Protein AF-A0A7C5FHR1-F1 (afdb_monomer_lite)

Foldseek 3Di:
DDPVVVVVVVVVVVVVVVVVVVVDPPPPPPDDDDPDDDDDDDDPDPDDQDDCDCVDDDDPSNVVNVVVPVNDQWDADPVVRDTDGDVHPDD

Structure (mmCIF, N/CA/C/O backbone):
data_AF-A0A7C5FHR1-F1
#
_entry.id   AF-A0A7C5FHR1-F1
#
loop_
_atom_site.group_PDB
_atom_site.id
_atom_site.type_symbol
_atom_site.label_atom_id
_atom_site.label_alt_id
_atom_site.label_comp_id
_atom_site.label_asym_id
_atom_site.label_entity_id
_atom_site.label_seq_id
_atom_site.pdbx_PDB_ins_code
_atom_site.Cartn_x
_atom_site.Cartn_y
_atom_site.Cartn_z
_atom_site.occupancy
_atom_site.B_iso_or_equiv
_atom_site.auth_seq_id
_atom_site.auth_comp_id
_atom_site.auth_asym_id
_atom_site.auth_atom_id
_atom_site.pdbx_PDB_model_num
ATOM 1 N N . MET A 1 1 ? 36.688 5.097 -59.306 1.00 60.53 1 MET A N 1
ATOM 2 C CA . MET A 1 1 ? 35.336 4.894 -58.728 1.00 60.53 1 MET A CA 1
ATOM 3 C C . MET A 1 1 ? 34.434 6.010 -59.244 1.00 60.53 1 MET A C 1
ATOM 5 O O . MET A 1 1 ? 34.875 7.148 -59.238 1.00 60.53 1 MET A O 1
ATOM 9 N N . THR A 1 2 ? 33.252 5.717 -59.796 1.00 79.12 2 THR A N 1
ATOM 10 C CA . THR A 1 2 ? 32.406 6.744 -60.442 1.00 79.12 2 THR A CA 1
ATOM 11 C C . THR A 1 2 ? 31.527 7.469 -59.416 1.00 79.12 2 THR A C 1
ATOM 13 O O . THR A 1 2 ? 31.079 6.851 -58.453 1.00 79.12 2 THR A O 1
ATOM 16 N N . LEU A 1 3 ? 31.240 8.758 -59.632 1.00 77.50 3 LEU A N 1
ATOM 17 C CA . LEU A 1 3 ? 30.450 9.610 -58.722 1.00 77.50 3 LEU A CA 1
ATOM 18 C C . LEU A 1 3 ? 29.096 8.984 -58.326 1.00 77.50 3 LEU A C 1
ATOM 20 O O . LEU A 1 3 ? 28.692 9.030 -57.169 1.00 77.50 3 LEU A O 1
ATOM 24 N N . LYS A 1 4 ? 28.444 8.292 -59.269 1.00 73.69 4 LYS A N 1
ATOM 25 C CA . LYS A 1 4 ? 27.190 7.551 -59.046 1.00 73.69 4 LYS A CA 1
ATOM 26 C C . LYS A 1 4 ? 27.332 6.410 -58.026 1.00 73.69 4 LYS A C 1
ATOM 28 O O . LYS A 1 4 ? 26.414 6.168 -57.252 1.00 73.69 4 LYS A O 1
ATOM 33 N N . LYS A 1 5 ? 28.484 5.727 -57.998 1.00 73.69 5 LYS A N 1
ATOM 34 C CA . LYS A 1 5 ? 28.764 4.647 -57.034 1.00 73.69 5 LYS A CA 1
ATOM 35 C C . LYS A 1 5 ? 28.989 5.200 -55.626 1.00 73.69 5 LYS A C 1
ATOM 37 O O . LYS A 1 5 ? 28.534 4.593 -54.667 1.00 73.69 5 LYS A O 1
ATOM 42 N N . VAL A 1 6 ? 29.634 6.362 -55.510 1.00 77.94 6 VAL A N 1
ATOM 43 C CA . VAL A 1 6 ? 29.846 7.040 -54.219 1.00 77.94 6 VAL A CA 1
ATOM 44 C C . VAL A 1 6 ? 28.511 7.492 -53.624 1.00 77.94 6 VAL A C 1
ATOM 46 O O . VAL A 1 6 ? 28.243 7.233 -52.455 1.00 77.94 6 VAL A O 1
ATOM 49 N N . PHE A 1 7 ? 27.637 8.081 -54.445 1.00 81.00 7 PHE A N 1
ATOM 50 C CA . PHE A 1 7 ? 26.323 8.545 -53.998 1.00 81.00 7 PHE A CA 1
ATOM 51 C C . PHE A 1 7 ? 25.407 7.391 -53.556 1.00 81.00 7 PHE A C 1
ATOM 53 O O . PHE A 1 7 ? 24.743 7.484 -52.528 1.00 81.00 7 PHE A O 1
ATOM 60 N N . GLY A 1 8 ? 25.418 6.271 -54.290 1.00 82.44 8 GLY A N 1
ATOM 61 C CA . GLY A 1 8 ? 24.646 5.079 -53.922 1.00 82.44 8 GLY A CA 1
ATOM 62 C C . GLY A 1 8 ? 25.089 4.456 -52.594 1.00 82.44 8 GLY A C 1
ATOM 63 O O . GLY A 1 8 ? 24.247 4.073 -51.787 1.00 82.44 8 GLY A O 1
ATOM 64 N N . ILE A 1 9 ? 26.400 4.409 -52.332 1.00 83.44 9 ILE A N 1
ATOM 65 C CA . ILE A 1 9 ? 26.943 3.892 -51.066 1.00 83.44 9 ILE A CA 1
ATOM 66 C C . ILE A 1 9 ? 26.601 4.828 -49.901 1.00 83.44 9 ILE A C 1
ATOM 68 O O . ILE A 1 9 ? 26.206 4.354 -48.839 1.00 83.44 9 ILE A O 1
ATOM 72 N N . ALA A 1 10 ? 26.688 6.146 -50.105 1.00 82.00 10 ALA A N 1
ATOM 73 C CA . ALA A 1 10 ? 26.326 7.128 -49.085 1.00 82.00 10 ALA A CA 1
ATOM 74 C C . ALA A 1 10 ? 24.839 7.039 -48.698 1.00 82.00 10 ALA A C 1
ATOM 76 O O . ALA A 1 10 ? 24.505 7.066 -47.515 1.00 82.00 10 ALA A O 1
ATOM 77 N N . LEU A 1 11 ? 23.951 6.865 -49.682 1.00 85.50 11 LEU A N 1
ATOM 78 C CA . LEU A 1 11 ? 22.518 6.714 -49.434 1.00 85.50 11 LEU A CA 1
ATOM 79 C C . LEU A 1 11 ? 22.196 5.407 -48.693 1.00 85.50 11 LEU A C 1
ATOM 81 O O . LEU A 1 11 ? 21.401 5.413 -47.755 1.00 85.50 11 LEU A O 1
ATOM 85 N N . ALA A 1 12 ? 22.840 4.300 -49.072 1.00 83.69 12 ALA A N 1
ATOM 86 C CA . ALA A 1 12 ? 22.676 3.019 -48.388 1.00 83.69 12 ALA A CA 1
ATOM 87 C C . ALA A 1 12 ? 23.170 3.076 -46.932 1.00 83.69 12 ALA A C 1
ATOM 89 O O . ALA A 1 12 ? 22.495 2.578 -46.035 1.00 83.69 12 ALA A O 1
ATOM 90 N N . ALA A 1 13 ? 24.304 3.736 -46.678 1.00 83.00 13 ALA A N 1
ATOM 91 C CA . ALA A 1 13 ? 24.817 3.936 -45.325 1.00 83.00 13 ALA A CA 1
ATOM 92 C C . ALA A 1 13 ? 23.856 4.776 -44.466 1.00 83.00 13 ALA A C 1
ATOM 94 O O . ALA A 1 13 ? 23.572 4.406 -43.329 1.00 83.00 13 ALA A O 1
ATOM 95 N N . LEU A 1 14 ? 23.295 5.855 -45.024 1.00 83.81 14 LEU A N 1
ATOM 96 C CA . LEU A 1 14 ? 22.309 6.690 -44.333 1.00 83.81 14 LEU A CA 1
ATOM 97 C C . LEU A 1 14 ? 21.045 5.894 -43.968 1.00 83.81 14 LEU A C 1
ATOM 99 O O . LEU A 1 14 ? 20.548 6.011 -42.852 1.00 83.81 14 LEU A O 1
ATOM 103 N N . MET A 1 15 ? 20.555 5.050 -44.882 1.00 82.00 15 MET A N 1
ATOM 104 C CA . MET A 1 15 ? 19.386 4.193 -44.650 1.00 82.00 15 MET A CA 1
ATOM 105 C C . MET A 1 15 ? 19.631 3.165 -43.539 1.00 82.00 15 MET A C 1
ATOM 107 O O . MET A 1 15 ? 18.748 2.932 -42.721 1.00 82.00 15 MET A O 1
ATOM 111 N N . ILE A 1 16 ? 20.831 2.579 -43.467 1.00 82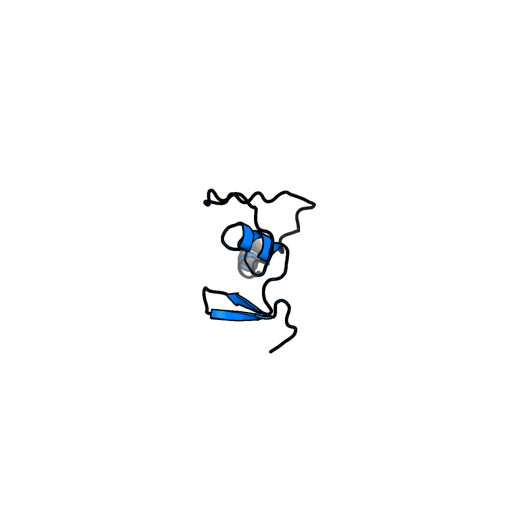.81 16 ILE A N 1
ATOM 112 C CA . ILE A 1 16 ? 21.191 1.621 -42.411 1.00 82.81 16 ILE A CA 1
ATOM 113 C C . ILE A 1 16 ? 21.243 2.318 -41.049 1.00 82.81 16 ILE A C 1
ATOM 115 O O . ILE A 1 16 ? 20.663 1.820 -40.087 1.00 82.81 16 ILE A O 1
ATOM 119 N N . VAL A 1 17 ? 21.875 3.492 -40.965 1.00 78.94 17 VAL A N 1
ATOM 120 C CA . VAL A 1 17 ? 21.914 4.291 -39.728 1.00 78.94 17 VAL A CA 1
ATOM 121 C C . VAL A 1 17 ? 20.498 4.683 -39.297 1.00 78.94 17 VAL A C 1
ATOM 123 O O . VAL A 1 17 ? 20.140 4.539 -38.128 1.00 78.94 17 VAL A O 1
ATOM 126 N N . ALA A 1 18 ? 19.665 5.097 -40.253 1.00 77.12 18 ALA A N 1
ATOM 127 C CA . ALA A 1 18 ? 18.284 5.469 -39.997 1.00 77.12 18 ALA A CA 1
ATOM 128 C C . ALA A 1 18 ? 17.378 4.283 -39.631 1.00 77.12 18 ALA A C 1
ATOM 130 O O . ALA A 1 18 ? 16.346 4.498 -39.006 1.00 77.12 18 ALA A O 1
ATOM 131 N N . PHE A 1 19 ? 17.733 3.051 -39.992 1.00 72.88 19 PHE A N 1
ATOM 132 C CA . PHE A 1 19 ? 16.999 1.848 -39.597 1.00 72.88 19 PHE A CA 1
ATOM 133 C C . PHE A 1 19 ? 17.430 1.342 -38.213 1.00 72.88 19 PHE A C 1
ATOM 135 O O . PHE A 1 19 ? 16.596 0.913 -37.420 1.00 72.88 19 PHE A O 1
ATOM 142 N N . MET A 1 20 ? 18.717 1.470 -37.875 1.00 70.62 20 MET A N 1
ATOM 143 C CA . MET A 1 20 ? 19.258 1.064 -36.570 1.00 70.62 20 MET A CA 1
ATOM 144 C C . MET A 1 20 ? 18.619 1.826 -35.400 1.00 70.62 20 MET A C 1
ATOM 146 O O . MET A 1 20 ? 18.383 1.234 -34.352 1.00 70.62 20 MET A O 1
ATOM 150 N N . GLN A 1 21 ? 18.250 3.098 -35.582 1.00 67.75 21 GLN A N 1
ATOM 151 C CA . GLN A 1 21 ? 17.516 3.878 -34.569 1.00 67.75 21 GLN A CA 1
ATOM 152 C C . GLN A 1 21 ? 16.114 3.335 -34.236 1.00 67.75 21 GLN A C 1
ATOM 154 O O . GLN A 1 21 ? 15.626 3.602 -33.145 1.00 67.75 21 GLN A O 1
ATOM 159 N N . PHE A 1 22 ? 15.488 2.545 -35.118 1.00 66.81 22 PHE A N 1
ATOM 160 C CA . PHE A 1 22 ? 14.197 1.893 -34.844 1.00 66.81 22 PHE A CA 1
ATOM 161 C C . PHE A 1 22 ? 14.338 0.491 -34.237 1.00 66.81 22 PHE A C 1
ATOM 163 O O . PHE A 1 22 ? 13.381 -0.022 -33.665 1.00 66.81 22 PHE A O 1
ATOM 170 N N . LEU A 1 23 ? 15.510 -0.140 -34.371 1.00 69.31 23 LEU A N 1
ATOM 171 C CA . LEU A 1 23 ? 15.790 -1.474 -33.829 1.00 69.31 23 LEU A CA 1
ATOM 172 C C . LEU A 1 23 ? 16.372 -1.447 -32.414 1.00 69.31 23 LEU A C 1
ATOM 174 O O . LEU A 1 23 ? 16.459 -2.492 -31.769 1.00 69.31 23 LEU A O 1
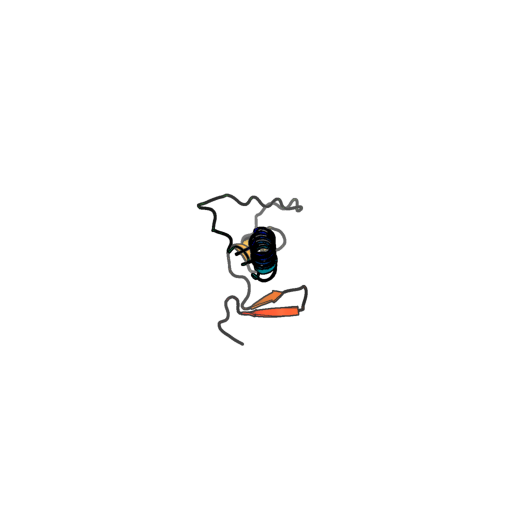ATOM 178 N N . MET A 1 24 ? 16.791 -0.280 -31.927 1.00 64.75 24 MET A N 1
ATOM 179 C CA . MET A 1 24 ? 17.224 -0.146 -30.545 1.00 64.75 24 MET A CA 1
ATOM 180 C C . MET A 1 24 ? 15.982 -0.154 -29.647 1.00 64.75 24 MET A C 1
ATOM 182 O O . MET A 1 24 ? 15.116 0.706 -29.825 1.00 64.75 24 MET A O 1
ATOM 186 N N . PRO A 1 25 ? 15.855 -1.099 -28.694 1.00 63.22 25 PRO A N 1
ATOM 187 C CA . PRO A 1 25 ? 14.800 -1.015 -27.700 1.00 63.22 25 PRO A CA 1
ATOM 188 C C . PRO A 1 25 ? 14.933 0.341 -27.014 1.00 63.22 25 PRO A C 1
ATOM 190 O O . PRO A 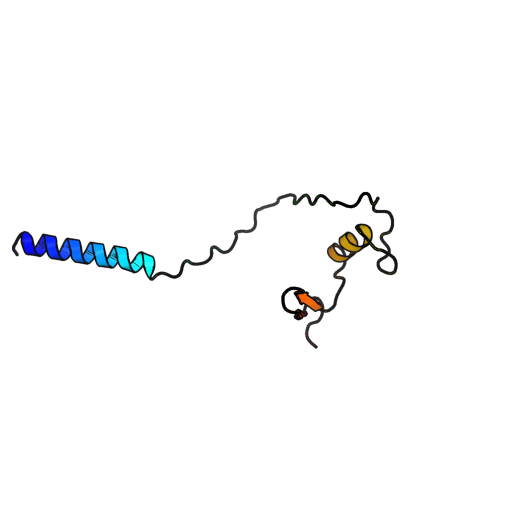1 25 ? 16.024 0.715 -26.578 1.00 63.22 25 PRO A O 1
ATOM 193 N N . ALA A 1 26 ? 13.837 1.098 -26.958 1.00 64.25 26 ALA A N 1
ATOM 194 C CA . ALA A 1 26 ? 13.785 2.287 -26.131 1.00 64.25 26 ALA A CA 1
ATOM 195 C C . ALA A 1 26 ? 14.087 1.828 -24.703 1.00 64.25 26 ALA A C 1
ATOM 197 O O . ALA A 1 26 ? 13.259 1.175 -24.067 1.00 64.25 26 ALA A O 1
ATOM 198 N N . PHE A 1 27 ? 15.305 2.085 -24.226 1.00 60.94 27 PHE A N 1
ATOM 199 C CA . PHE A 1 27 ? 15.638 1.842 -22.836 1.00 60.94 27 PHE A CA 1
ATOM 200 C C . PHE A 1 27 ? 14.689 2.719 -22.032 1.00 60.94 27 PHE A C 1
ATOM 202 O O . PHE A 1 27 ? 14.744 3.947 -22.132 1.00 60.94 27 PHE A O 1
ATOM 209 N N . ALA A 1 28 ? 13.770 2.089 -21.299 1.00 64.12 28 ALA A N 1
ATOM 210 C CA . ALA A 1 28 ? 12.949 2.798 -20.340 1.00 64.12 28 ALA A CA 1
ATOM 211 C C . ALA A 1 28 ? 13.913 3.572 -19.441 1.00 64.12 28 ALA A C 1
ATOM 213 O O . ALA A 1 28 ? 14.806 2.980 -18.829 1.00 64.12 28 ALA A O 1
ATOM 214 N N . SER A 1 29 ? 13.799 4.898 -19.427 1.00 70.31 29 SER A N 1
ATOM 215 C CA . SER A 1 29 ? 14.621 5.710 -18.546 1.00 70.31 29 SER A CA 1
ATOM 216 C C . SER A 1 29 ? 14.316 5.267 -17.124 1.00 70.31 29 SER A C 1
ATOM 218 O O . SER A 1 29 ? 13.171 5.379 -16.682 1.00 70.31 29 SER A O 1
ATOM 220 N N . THR A 1 30 ? 15.313 4.758 -16.407 1.00 72.81 30 THR A N 1
ATOM 221 C CA . THR A 1 30 ? 15.184 4.578 -14.964 1.00 72.81 30 THR A CA 1
ATOM 222 C C . THR A 1 30 ? 14.930 5.961 -14.369 1.00 72.81 30 THR A C 1
ATOM 224 O O . THR A 1 30 ? 15.784 6.840 -14.549 1.00 72.81 30 THR A O 1
ATOM 227 N N . PRO A 1 31 ? 13.774 6.206 -13.727 1.00 70.50 31 PRO A N 1
ATOM 228 C CA . PRO A 1 31 ? 13.502 7.505 -13.136 1.00 70.50 31 PRO A CA 1
ATOM 229 C C . PRO A 1 31 ? 14.620 7.809 -12.142 1.00 70.50 31 PRO A C 1
ATOM 231 O O . PRO A 1 31 ? 14.904 7.015 -11.247 1.00 70.50 31 PRO A O 1
ATOM 234 N N . THR A 1 32 ? 15.312 8.929 -12.342 1.00 79.56 32 THR A N 1
ATOM 235 C CA . THR A 1 32 ? 16.303 9.388 -11.370 1.00 79.56 32 THR A CA 1
ATOM 236 C C . THR A 1 32 ? 15.528 9.945 -10.181 1.00 79.56 32 THR A C 1
ATOM 238 O O . THR A 1 32 ? 14.698 10.834 -10.394 1.00 79.56 32 THR A O 1
ATOM 241 N N . PRO A 1 33 ? 15.742 9.441 -8.953 1.00 74.88 33 PRO A N 1
ATOM 242 C CA . PRO A 1 33 ? 15.092 10.002 -7.779 1.00 74.88 33 PRO A CA 1
ATOM 243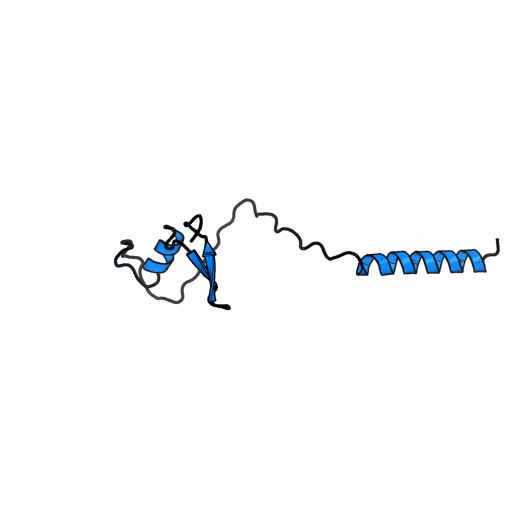 C C . PRO A 1 33 ? 15.396 11.500 -7.696 1.00 74.88 33 PRO A C 1
ATOM 245 O O . PRO A 1 33 ? 16.558 11.907 -7.772 1.00 74.88 33 PRO A O 1
ATOM 248 N N . ALA A 1 34 ? 14.362 12.331 -7.571 1.00 75.94 34 ALA A N 1
ATOM 249 C CA . ALA A 1 34 ? 14.561 13.748 -7.303 1.00 75.94 34 ALA A CA 1
ATOM 250 C C . ALA A 1 34 ? 15.222 13.905 -5.923 1.00 75.94 34 ALA A C 1
ATOM 252 O O . ALA A 1 34 ? 14.821 13.248 -4.960 1.00 75.94 34 ALA A O 1
ATOM 253 N N . ASN A 1 35 ? 16.244 14.759 -5.823 1.00 75.31 35 ASN A N 1
ATOM 254 C CA . ASN A 1 35 ? 16.898 15.065 -4.550 1.00 75.31 35 ASN A CA 1
ATOM 255 C C . ASN A 1 35 ? 15.972 15.962 -3.711 1.00 75.31 35 ASN A C 1
ATOM 257 O O . ASN A 1 35 ? 16.071 17.188 -3.743 1.00 75.31 35 ASN A O 1
ATOM 261 N N . GLY A 1 36 ? 15.048 15.328 -2.991 1.00 77.50 36 GLY A N 1
ATOM 262 C CA . GLY A 1 36 ? 14.032 15.997 -2.184 1.00 77.50 36 GLY A CA 1
ATOM 263 C C . GLY A 1 36 ? 12.807 16.461 -2.979 1.00 77.50 36 GLY A C 1
ATOM 264 O O . GLY A 1 36 ? 12.816 16.565 -4.205 1.00 77.50 36 GLY A O 1
ATOM 265 N N . GLY A 1 37 ? 11.726 16.717 -2.243 1.00 77.56 37 GLY A N 1
ATOM 266 C CA . GLY A 1 37 ? 10.437 17.158 -2.767 1.00 77.56 37 GLY A CA 1
ATOM 267 C C . GLY A 1 37 ? 9.315 16.876 -1.771 1.00 77.56 37 GLY A C 1
ATOM 268 O O . GLY A 1 37 ? 9.445 16.003 -0.916 1.00 77.56 37 GLY A O 1
ATOM 269 N N . THR A 1 38 ? 8.216 17.615 -1.888 1.00 83.62 38 THR A N 1
ATOM 270 C CA . THR A 1 38 ? 6.992 17.357 -1.122 1.00 83.62 38 THR A CA 1
ATOM 271 C C . THR A 1 38 ? 5.930 16.849 -2.082 1.00 83.62 38 THR A C 1
ATOM 273 O O . THR A 1 38 ? 5.617 17.522 -3.063 1.00 83.62 38 THR A O 1
ATOM 276 N N . PHE A 1 39 ? 5.361 15.681 -1.790 1.00 80.69 39 PHE A N 1
ATOM 277 C CA . PHE A 1 39 ? 4.140 15.222 -2.438 1.00 80.69 39 PHE A CA 1
ATOM 278 C C . PHE A 1 39 ? 2.957 15.595 -1.548 1.00 80.69 39 PHE A C 1
ATOM 280 O O . PHE A 1 39 ? 2.830 15.089 -0.435 1.00 80.69 39 PHE A O 1
ATOM 287 N N . VAL A 1 40 ? 2.133 16.533 -2.014 1.00 82.69 40 VAL A N 1
ATOM 288 C CA . VAL A 1 40 ? 0.911 16.936 -1.312 1.00 82.69 40 VAL A CA 1
ATOM 289 C C . VAL A 1 40 ? -0.248 16.156 -1.912 1.00 82.69 40 VAL A C 1
ATOM 291 O O . VAL A 1 40 ? -0.573 16.336 -3.085 1.00 82.69 40 VAL A O 1
ATOM 294 N N . VAL A 1 41 ? -0.866 15.303 -1.099 1.00 78.50 41 VAL A N 1
ATOM 295 C CA . VAL A 1 41 ? -2.084 14.575 -1.459 1.00 78.50 41 VAL A CA 1
ATOM 296 C C . VAL A 1 41 ? -3.260 15.285 -0.813 1.00 78.50 41 VAL A C 1
ATOM 298 O O . VAL A 1 41 ? -3.328 15.386 0.409 1.00 78.50 41 VAL A O 1
ATOM 301 N N . GLY A 1 42 ? -4.166 15.804 -1.638 1.00 76.88 42 GLY A N 1
ATOM 302 C CA . GLY A 1 42 ? -5.469 16.263 -1.173 1.00 76.88 42 GLY A CA 1
ATOM 303 C C . GLY A 1 42 ? -6.405 15.070 -1.022 1.00 76.88 42 GLY A C 1
ATOM 304 O O . GLY A 1 42 ? -6.462 14.218 -1.908 1.00 76.88 42 GLY A O 1
ATOM 305 N N . THR A 1 43 ? -7.131 15.013 0.085 1.00 73.50 43 THR A N 1
ATOM 306 C CA . THR A 1 43 ? -8.175 14.016 0.319 1.00 73.50 43 THR A CA 1
ATOM 307 C C . THR A 1 43 ? -9.532 14.623 -0.032 1.00 73.50 43 THR A C 1
ATOM 309 O O . THR A 1 43 ? -9.718 15.835 0.057 1.00 73.50 43 THR A O 1
ATOM 312 N N . ILE A 1 44 ? -10.480 13.793 -0.474 1.00 73.88 44 ILE A N 1
ATOM 313 C CA . ILE A 1 44 ? -11.872 14.227 -0.705 1.00 73.88 44 ILE A CA 1
ATOM 314 C C . ILE A 1 44 ? -12.736 14.121 0.556 1.00 73.88 44 ILE A C 1
ATOM 316 O O . ILE A 1 44 ? -13.898 14.513 0.529 1.00 73.88 44 ILE A O 1
ATOM 320 N N . GLU A 1 45 ? -12.194 13.555 1.634 1.00 73.38 45 GLU A N 1
ATOM 321 C CA . GLU A 1 45 ? -12.922 13.392 2.887 1.00 73.38 45 GLU A CA 1
ATOM 322 C C . GLU A 1 45 ? -12.731 14.612 3.792 1.00 73.38 45 GLU A C 1
ATOM 324 O O . GLU A 1 45 ? -11.608 15.074 3.997 1.00 73.38 45 GLU A O 1
ATOM 329 N N . ASP A 1 46 ? -13.832 15.082 4.381 1.00 78.25 46 ASP A N 1
ATOM 330 C CA . ASP A 1 46 ? -13.866 16.172 5.368 1.00 78.25 46 ASP A CA 1
ATOM 331 C C . ASP A 1 46 ? -13.535 15.677 6.796 1.00 78.25 46 ASP A C 1
ATOM 333 O O . ASP A 1 46 ? -13.998 16.230 7.798 1.00 78.25 46 ASP A O 1
ATOM 337 N N . GLU A 1 47 ? -12.765 14.592 6.916 1.00 78.19 47 GLU A N 1
ATOM 338 C CA . GLU A 1 47 ? -12.418 13.997 8.204 1.00 78.19 47 GLU A CA 1
ATOM 339 C C . GLU A 1 47 ? -11.239 14.730 8.863 1.00 78.19 47 GLU A C 1
ATOM 341 O O . GLU A 1 47 ? -10.184 14.950 8.264 1.00 78.19 47 GLU A O 1
ATOM 346 N N . ILE A 1 48 ? -11.388 15.061 10.149 1.00 83.00 48 ILE A N 1
ATOM 347 C CA . ILE A 1 48 ? -10.264 15.494 10.982 1.00 83.00 48 ILE A CA 1
ATOM 348 C C . ILE A 1 48 ? -9.544 14.254 11.508 1.00 83.00 48 ILE A C 1
ATOM 350 O O . ILE A 1 48 ? -10.101 13.488 12.302 1.00 83.00 48 ILE A O 1
ATOM 354 N N . ILE A 1 49 ? -8.270 14.121 11.145 1.00 85.81 49 ILE A N 1
ATOM 355 C CA . ILE A 1 49 ? -7.383 13.073 11.653 1.00 85.81 49 ILE A CA 1
ATOM 356 C C . ILE A 1 49 ? -7.275 13.214 13.175 1.00 85.81 49 ILE A C 1
ATOM 358 O O . ILE A 1 49 ? -6.645 14.136 13.695 1.00 85.81 49 ILE A O 1
ATOM 362 N N . SER A 1 50 ? -7.922 12.304 13.895 1.00 86.69 50 SER A N 1
ATOM 363 C CA . SER A 1 50 ? -8.066 12.381 15.355 1.00 86.69 50 SER A CA 1
ATOM 364 C C . SER A 1 50 ? -7.855 11.041 16.054 1.00 86.69 50 SER A C 1
ATOM 366 O O . SER A 1 50 ? -7.456 11.014 17.218 1.00 86.69 50 SER A O 1
ATOM 368 N N . ASN A 1 51 ? -8.048 9.926 15.343 1.00 86.94 51 ASN A N 1
ATOM 369 C CA . ASN A 1 51 ? -7.757 8.588 15.837 1.00 86.94 51 ASN A CA 1
ATOM 370 C C . ASN A 1 51 ? -6.505 8.030 15.148 1.00 86.94 51 ASN A C 1
ATOM 372 O O . ASN A 1 51 ? -6.488 7.873 13.932 1.00 86.94 51 ASN A O 1
ATOM 376 N N . GLN A 1 52 ? -5.461 7.729 15.916 1.00 86.25 52 GLN A N 1
ATOM 377 C CA . GLN A 1 52 ? -4.224 7.104 15.424 1.00 86.25 52 GLN A CA 1
ATOM 378 C C . GLN A 1 52 ? -4.028 5.692 16.008 1.00 86.25 52 GLN A C 1
ATOM 380 O O . GLN A 1 52 ? -2.914 5.181 16.073 1.00 86.25 52 GLN A O 1
ATOM 385 N N . ASN A 1 53 ? -5.108 5.063 16.484 1.00 87.81 53 ASN A N 1
ATOM 386 C CA . ASN A 1 53 ? -5.081 3.684 16.952 1.00 87.81 53 ASN A CA 1
ATOM 387 C C . ASN A 1 53 ? -5.302 2.718 15.772 1.00 87.81 53 ASN A C 1
ATOM 389 O O . ASN A 1 53 ? -6.412 2.680 15.240 1.00 87.81 53 ASN A O 1
ATOM 393 N N . PRO A 1 54 ? -4.318 1.879 15.404 1.00 83.19 54 PRO A N 1
ATOM 394 C CA . PRO A 1 54 ? -4.423 0.984 14.249 1.00 83.19 54 PRO A CA 1
ATOM 395 C C . PRO A 1 54 ? -5.505 -0.093 14.393 1.00 83.19 54 PRO A C 1
ATOM 397 O O . PRO A 1 54 ? -5.938 -0.661 13.401 1.00 83.19 54 PRO A O 1
ATOM 400 N N . LEU A 1 55 ? -5.980 -0.375 15.610 1.00 86.88 55 LEU A N 1
ATOM 401 C CA . LEU A 1 55 ? -7.039 -1.366 15.830 1.00 86.88 55 LEU A CA 1
ATOM 402 C C . LEU A 1 55 ? -8.447 -0.814 15.591 1.00 86.88 55 LEU A C 1
ATOM 404 O O . LEU A 1 55 ? -9.402 -1.585 15.529 1.00 86.88 55 LEU A O 1
ATOM 408 N N . THR A 1 56 ? -8.598 0.511 15.552 1.00 88.00 56 THR A N 1
ATOM 409 C CA . THR A 1 56 ? -9.916 1.163 15.519 1.00 88.00 56 THR A CA 1
ATOM 410 C C . THR A 1 56 ? -10.011 2.315 14.529 1.00 88.00 56 THR A C 1
ATOM 412 O O . THR A 1 56 ? -11.077 2.915 14.408 1.00 88.00 56 THR A O 1
ATOM 415 N N . ALA A 1 57 ? -8.916 2.674 13.863 1.00 88.06 57 ALA A N 1
ATOM 416 C CA . ALA A 1 57 ? -8.909 3.711 12.848 1.00 88.06 57 ALA A CA 1
ATOM 417 C C . ALA A 1 57 ? -9.605 3.245 11.563 1.00 88.06 57 ALA A C 1
ATOM 419 O O . ALA A 1 57 ? -9.585 2.071 11.202 1.00 88.06 57 ALA A O 1
ATOM 420 N N . SER A 1 58 ? -10.215 4.204 10.881 1.00 84.81 58 SER A N 1
ATOM 421 C CA . SER A 1 58 ? -10.911 4.061 9.604 1.00 84.81 58 SER A CA 1
ATOM 422 C C . SER A 1 58 ? -10.811 5.388 8.848 1.00 84.81 58 SER A C 1
ATOM 424 O O . SER A 1 58 ? -10.330 6.364 9.428 1.00 84.81 58 SER A O 1
ATOM 426 N N . GLY A 1 59 ? -11.259 5.434 7.591 1.00 86.69 59 GLY A N 1
ATOM 427 C CA . GLY A 1 59 ? -11.210 6.659 6.781 1.00 86.69 59 GLY A CA 1
ATOM 428 C C . GLY A 1 59 ? -9.778 7.159 6.577 1.00 86.69 59 GLY A C 1
ATOM 429 O O . GLY A 1 59 ? -8.836 6.361 6.549 1.00 86.69 59 GLY A O 1
ATOM 430 N N . LEU A 1 60 ? -9.593 8.481 6.533 1.00 86.62 60 LEU A N 1
ATOM 431 C CA . LEU A 1 60 ? -8.279 9.116 6.358 1.00 86.62 60 LEU A CA 1
ATOM 432 C C . LEU A 1 60 ? -7.293 8.758 7.462 1.00 86.62 60 LEU A C 1
ATOM 434 O O . LEU A 1 60 ? -6.092 8.612 7.232 1.00 86.62 60 LEU A O 1
ATOM 438 N N . SER A 1 61 ? -7.803 8.635 8.684 1.00 87.94 61 SER A N 1
ATOM 439 C CA . SER A 1 61 ? -7.012 8.214 9.833 1.00 87.94 61 SER A CA 1
ATOM 440 C C . SER A 1 61 ? -6.435 6.808 9.617 1.00 87.94 61 SER A C 1
ATOM 442 O O . SER A 1 61 ? -5.278 6.570 9.958 1.00 87.94 61 SER A O 1
ATOM 444 N N . GLY A 1 62 ? -7.215 5.898 9.021 1.00 85.94 62 GLY A N 1
ATOM 445 C CA . GLY A 1 62 ? -6.770 4.559 8.628 1.00 85.94 62 GLY A CA 1
ATOM 446 C C . GLY A 1 62 ? -5.745 4.592 7.494 1.00 85.94 62 GLY A C 1
ATOM 447 O O . GLY A 1 62 ? -4.683 3.991 7.623 1.00 85.94 62 GLY A O 1
ATOM 448 N N . ASP A 1 63 ? -6.005 5.370 6.442 1.00 84.19 63 ASP A N 1
ATOM 449 C CA . ASP A 1 63 ? -5.099 5.498 5.292 1.00 84.19 63 ASP A CA 1
ATOM 450 C C . ASP A 1 63 ? -3.707 6.006 5.703 1.00 84.19 63 ASP A C 1
ATOM 452 O O . ASP A 1 63 ? -2.678 5.471 5.285 1.00 84.19 63 ASP A O 1
ATOM 456 N N . ILE A 1 64 ? -3.653 7.017 6.577 1.00 86.31 64 ILE A N 1
ATOM 457 C CA . ILE A 1 64 ? -2.386 7.553 7.098 1.00 86.31 64 ILE A CA 1
ATOM 458 C C . ILE A 1 64 ? -1.654 6.516 7.941 1.00 86.31 64 ILE A C 1
ATOM 460 O O . ILE A 1 64 ? -0.427 6.405 7.856 1.00 86.31 64 ILE A O 1
ATOM 464 N N . LEU A 1 65 ? -2.380 5.749 8.752 1.00 84.8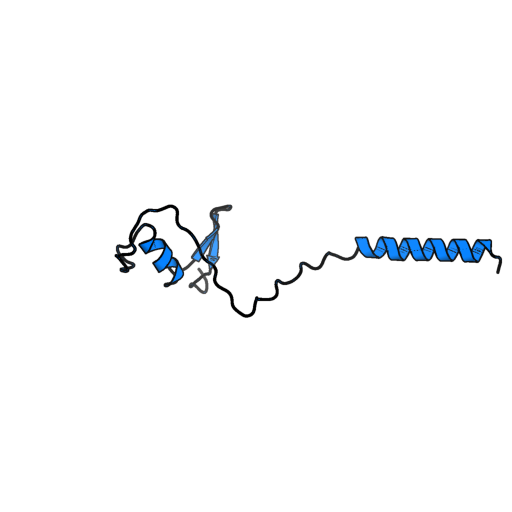1 65 LEU A N 1
ATOM 465 C CA . LEU A 1 65 ? -1.771 4.675 9.522 1.00 84.81 65 LEU A CA 1
ATOM 466 C C . LEU A 1 65 ? -1.242 3.569 8.613 1.00 84.81 65 LEU A C 1
ATOM 468 O O . LEU A 1 65 ? -0.148 3.098 8.889 1.00 84.81 65 LEU A O 1
ATOM 472 N N . GLY A 1 66 ? -1.919 3.231 7.514 1.00 81.19 66 GLY A N 1
ATOM 473 C CA . GLY A 1 66 ? -1.415 2.269 6.529 1.00 81.19 66 GLY A CA 1
ATOM 474 C C . GLY A 1 66 ? -0.162 2.742 5.777 1.00 81.19 66 GLY A C 1
ATOM 475 O O . GLY A 1 66 ? 0.655 1.927 5.346 1.00 81.19 66 GLY A O 1
ATOM 476 N N . LEU A 1 67 ? 0.040 4.060 5.655 1.00 80.81 67 LEU A N 1
ATOM 477 C CA . LEU A 1 67 ? 1.293 4.647 5.158 1.00 80.81 67 LEU A CA 1
ATOM 478 C C . LEU A 1 67 ? 2.400 4.676 6.222 1.00 80.81 67 LEU A C 1
ATOM 480 O O . LEU A 1 67 ? 3.580 4.548 5.894 1.00 80.81 67 LEU A O 1
ATOM 484 N N . THR A 1 68 ? 2.034 4.888 7.488 1.00 79.62 68 THR A N 1
ATOM 485 C CA . THR A 1 68 ? 2.981 5.062 8.604 1.00 79.62 68 THR A CA 1
ATOM 486 C C . THR A 1 68 ? 3.463 3.723 9.158 1.00 79.62 68 THR A C 1
ATOM 488 O O . THR A 1 68 ? 4.632 3.559 9.509 1.00 79.62 68 THR A O 1
ATOM 491 N N . TYR A 1 69 ? 2.558 2.757 9.222 1.00 74.56 69 TYR A N 1
ATOM 492 C CA . TYR A 1 69 ? 2.775 1.396 9.670 1.00 74.56 69 TYR A CA 1
ATOM 493 C C . TYR A 1 69 ? 2.467 0.478 8.496 1.00 74.56 69 TYR A C 1
ATOM 495 O O . TYR A 1 69 ? 1.415 0.587 7.879 1.00 74.56 69 TYR A O 1
ATOM 503 N N . ALA A 1 70 ? 3.385 -0.426 8.164 1.00 62.72 70 ALA A N 1
ATOM 504 C CA . ALA A 1 70 ? 3.128 -1.400 7.115 1.00 62.72 70 ALA A CA 1
ATOM 505 C C . ALA A 1 70 ? 1.974 -2.322 7.556 1.00 62.72 70 ALA A C 1
ATOM 507 O O . ALA A 1 70 ? 2.144 -3.179 8.420 1.00 62.72 70 ALA A O 1
ATOM 508 N N . ASP A 1 71 ? 0.796 -2.083 6.984 1.00 67.38 71 ASP A N 1
ATOM 509 C CA . ASP A 1 71 ? -0.487 -2.611 7.467 1.00 67.38 71 ASP A CA 1
ATOM 510 C C . ASP A 1 71 ? -0.671 -4.113 7.180 1.00 67.38 71 ASP A C 1
ATOM 512 O O . ASP A 1 71 ? -1.504 -4.798 7.768 1.00 67.38 71 ASP A O 1
ATOM 516 N N . SER A 1 72 ? 0.122 -4.671 6.260 1.00 77.38 72 SER A N 1
ATOM 517 C CA . SER A 1 72 ? -0.136 -6.005 5.719 1.00 77.38 72 SER A CA 1
ATOM 518 C C . SER A 1 72 ? 1.122 -6.816 5.405 1.00 77.38 72 SER A C 1
ATOM 520 O O . SER A 1 72 ? 2.170 -6.315 4.992 1.00 77.38 72 SER A O 1
ATOM 522 N N . LEU A 1 73 ? 0.993 -8.133 5.595 1.00 86.25 73 LEU A N 1
ATOM 523 C CA . LEU A 1 73 ? 2.017 -9.120 5.242 1.00 86.25 73 LEU A CA 1
ATOM 524 C C . LEU A 1 73 ? 2.214 -9.235 3.723 1.00 86.25 73 LEU A C 1
ATOM 526 O O . LEU A 1 73 ? 3.325 -9.508 3.263 1.00 86.25 73 LEU A O 1
ATOM 530 N N . ALA A 1 74 ? 1.154 -8.989 2.956 1.00 88.19 74 ALA A N 1
ATOM 531 C CA . ALA A 1 74 ? 1.132 -9.048 1.504 1.00 88.19 74 ALA A CA 1
ATOM 532 C C . ALA A 1 74 ? 0.452 -7.802 0.937 1.00 88.19 74 ALA A C 1
ATOM 534 O O . ALA A 1 74 ? -0.556 -7.350 1.475 1.00 88.19 74 ALA A O 1
ATOM 535 N N . TYR A 1 75 ? 0.969 -7.302 -0.181 1.00 86.88 75 TYR A N 1
ATOM 536 C CA . TYR A 1 75 ? 0.314 -6.263 -0.963 1.00 86.88 75 TYR A CA 1
ATOM 537 C C . TYR A 1 75 ? -0.534 -6.912 -2.056 1.00 86.88 75 TYR A C 1
ATOM 539 O O . TYR A 1 75 ? -0.031 -7.756 -2.803 1.00 86.88 75 TYR A O 1
ATOM 547 N N . VAL A 1 76 ? -1.807 -6.526 -2.159 1.00 87.38 76 VAL A N 1
ATOM 548 C CA . VAL A 1 76 ? -2.741 -7.068 -3.154 1.00 87.38 76 VAL A CA 1
ATOM 549 C C . VAL A 1 76 ? -2.938 -6.059 -4.278 1.00 87.38 76 VAL A C 1
ATOM 551 O O . VAL A 1 76 ? -3.426 -4.953 -4.067 1.00 87.38 76 VAL A O 1
ATOM 554 N N . TYR A 1 77 ? -2.600 -6.462 -5.497 1.00 86.94 77 TYR A N 1
ATOM 555 C CA . TYR A 1 77 ? -2.968 -5.739 -6.704 1.00 86.94 77 TYR A CA 1
ATOM 556 C C . TYR A 1 77 ? -4.438 -6.011 -7.022 1.00 86.94 77 TYR A C 1
ATOM 558 O O . TYR A 1 77 ? -4.785 -7.054 -7.579 1.00 86.94 77 TYR A O 1
ATOM 566 N N . GLU A 1 78 ? -5.312 -5.062 -6.692 1.00 83.62 78 GLU A N 1
ATOM 567 C CA . GLU A 1 78 ? -6.756 -5.207 -6.927 1.00 83.62 78 GLU A CA 1
ATOM 568 C C . GLU A 1 78 ? -7.106 -5.429 -8.404 1.00 83.62 78 GLU A C 1
ATOM 570 O O . GLU A 1 78 ? -8.047 -6.151 -8.722 1.00 83.62 78 GLU A O 1
ATOM 575 N N . SER A 1 79 ? -6.315 -4.867 -9.321 1.00 87.88 79 SER A N 1
ATOM 576 C CA . SER A 1 79 ? -6.566 -4.938 -10.765 1.00 87.88 79 SER A CA 1
ATOM 577 C C . SER A 1 79 ? -6.502 -6.352 -11.344 1.00 87.88 79 SER A C 1
ATOM 579 O O . SER A 1 79 ? -7.077 -6.607 -12.401 1.00 87.88 79 SER A O 1
ATOM 581 N N . ASN A 1 80 ? -5.794 -7.270 -10.687 1.00 87.19 80 ASN A N 1
ATOM 582 C CA . ASN A 1 80 ? -5.587 -8.630 -11.179 1.00 87.19 80 ASN A CA 1
ATOM 583 C C . ASN A 1 80 ? -5.604 -9.695 -10.069 1.00 87.19 80 ASN A C 1
ATOM 585 O O . ASN A 1 80 ? -5.220 -10.833 -10.325 1.00 87.19 80 ASN A O 1
ATOM 589 N N . ALA A 1 81 ? -6.042 -9.333 -8.859 1.00 86.69 81 ALA A N 1
ATOM 590 C CA . ALA A 1 81 ? -6.095 -10.198 -7.678 1.00 86.69 81 ALA A CA 1
ATOM 591 C C . ALA A 1 81 ? -4.762 -10.900 -7.344 1.00 86.69 81 ALA A C 1
ATOM 593 O O . ALA A 1 81 ? -4.751 -11.968 -6.731 1.00 86.69 81 ALA A O 1
ATOM 594 N N . THR A 1 82 ? -3.627 -10.314 -7.740 1.00 90.94 82 THR A N 1
ATOM 595 C CA . THR A 1 82 ? -2.308 -10.889 -7.446 1.00 90.94 82 THR A CA 1
ATOM 596 C C . THR A 1 82 ? -1.800 -10.326 -6.130 1.00 90.94 82 THR A C 1
ATOM 598 O O . THR A 1 82 ? -1.799 -9.112 -5.942 1.00 90.94 82 THR A O 1
ATOM 601 N N . ALA A 1 83 ? -1.324 -11.185 -5.234 1.00 90.00 83 ALA A N 1
ATOM 602 C CA . ALA A 1 83 ? -0.664 -10.761 -4.004 1.00 90.00 83 ALA A CA 1
ATOM 603 C C . ALA A 1 83 ? 0.856 -10.920 -4.137 1.00 90.00 83 ALA A C 1
ATOM 605 O O . ALA A 1 83 ? 1.321 -11.949 -4.631 1.00 90.00 83 ALA A O 1
ATOM 606 N N . ILE A 1 84 ? 1.626 -9.925 -3.692 1.00 89.25 84 ILE A N 1
ATOM 607 C CA . ILE A 1 84 ? 3.093 -9.995 -3.607 1.00 89.25 84 ILE A CA 1
ATOM 608 C C . ILE A 1 84 ? 3.572 -9.812 -2.166 1.00 89.25 84 ILE A C 1
ATOM 610 O O . ILE A 1 84 ? 2.917 -9.094 -1.398 1.00 89.25 84 ILE A O 1
ATOM 614 N N . PRO A 1 85 ? 4.668 -10.482 -1.760 1.00 88.94 85 PRO A N 1
ATOM 615 C CA . PRO A 1 85 ? 5.175 -10.323 -0.409 1.00 88.94 85 PRO A CA 1
ATOM 616 C C . PRO A 1 85 ? 5.557 -8.879 -0.127 1.00 88.94 85 PRO A C 1
ATOM 618 O O . PRO A 1 85 ? 6.226 -8.243 -0.942 1.00 88.94 85 PRO A O 1
ATOM 621 N N . TRP A 1 86 ? 5.066 -8.364 1.002 1.00 86.81 86 TRP A N 1
ATOM 622 C CA . TRP A 1 86 ? 5.323 -6.999 1.445 1.00 86.81 86 TRP A CA 1
ATOM 623 C C . TRP A 1 86 ? 6.198 -7.015 2.695 1.00 86.81 86 TRP A C 1
ATOM 625 O O . TRP A 1 86 ? 7.415 -6.888 2.594 1.00 86.81 86 TRP A O 1
ATOM 635 N N . LEU A 1 87 ? 5.599 -7.259 3.866 1.00 85.25 87 LEU A N 1
ATOM 636 C CA . LEU A 1 87 ? 6.349 -7.536 5.094 1.00 85.25 87 LEU A CA 1
ATOM 637 C C . LEU A 1 87 ? 6.741 -9.006 5.234 1.00 85.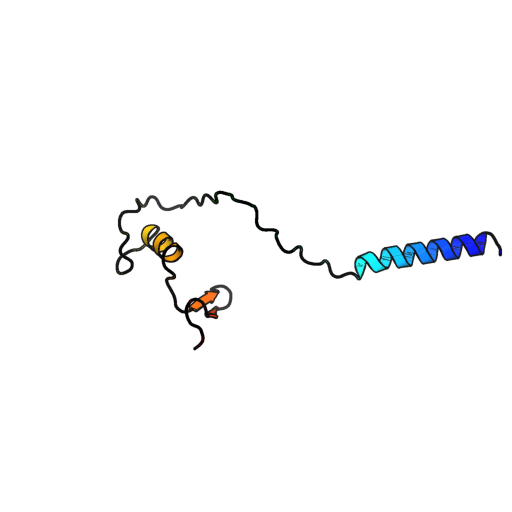25 87 LEU A C 1
ATOM 639 O O . LEU A 1 87 ? 7.755 -9.317 5.859 1.00 85.25 87 LEU A O 1
ATOM 643 N N . ALA A 1 88 ? 5.928 -9.920 4.705 1.00 85.69 88 ALA A N 1
ATOM 644 C CA . ALA A 1 88 ? 6.266 -11.333 4.725 1.00 85.69 88 ALA A CA 1
ATOM 645 C C . ALA A 1 88 ? 7.427 -11.613 3.767 1.00 85.69 88 ALA A C 1
ATOM 647 O O . ALA A 1 88 ? 7.502 -11.053 2.677 1.00 85.69 88 ALA A O 1
ATOM 648 N N . SER A 1 89 ? 8.314 -12.528 4.155 1.00 86.44 89 SER A N 1
ATOM 649 C CA . SER A 1 89 ? 9.380 -13.015 3.274 1.00 86.44 89 SER A CA 1
ATOM 650 C C . SER A 1 89 ? 8.879 -14.056 2.269 1.00 86.44 89 SER A C 1
ATOM 652 O O . SER A 1 89 ? 9.459 -14.199 1.196 1.00 86.44 89 SER A O 1
ATOM 654 N N . SER A 1 90 ? 7.828 -14.804 2.624 1.00 86.19 90 SER A N 1
ATOM 655 C CA . SER A 1 90 ? 7.197 -15.854 1.812 1.00 86.19 90 SER A CA 1
ATOM 656 C C . SER A 1 90 ? 5.886 -16.334 2.456 1.00 86.19 90 SER A C 1
ATOM 658 O O . SER A 1 90 ? 5.632 -16.011 3.621 1.00 86.19 90 SER A O 1
ATOM 660 N N . TRP A 1 91 ? 5.092 -17.109 1.710 1.00 83.19 91 TRP A N 1
ATOM 661 C CA . TRP A 1 91 ? 3.907 -17.850 2.163 1.00 83.19 91 TRP A CA 1
ATOM 662 C C . TRP A 1 91 ? 3.716 -19.134 1.359 1.00 83.19 91 TRP A C 1
ATOM 664 O O . TRP A 1 91 ? 4.144 -19.162 0.181 1.00 83.19 91 TRP A O 1
#

Sequence (91 aa):
MTLKKVFGIALAALMIVAFMQFLMPAFASTPTPANGGTFVVGTIEDEIISNQNPLTASGLSGDILGLTYADSLAYVYESNATAIPWLASSW

Radius of gyration: 27.78 Å; chains: 1; bounding box: 49×35×77 Å

pLDDT: mean 79.94, std 7.58, range [60.53, 90.94]

Secondary structure (DSSP, 8-state):
--HHHHHHHHHHHHHHHHHHHHHS---PPPPPPPSS----PPPS---------TTT--HHHHHHHHHHTT--SEEEETTTTEEEESS-S--